Protein AF-A0A1R1PLK4-F1 (afdb_monomer_lite)

Sequence (154 aa):
MLGYDIKWASFNVIEVMALASYEEKRIGYLAAIQSFHEETEVLMLTTNLFRKDLMSRDVMEVSLALEGLNELMTRDLGLDLIEDILRVSKHEFGFIRKKAIFVLYKLLKKSNEVASRVIPILKERLGDDDNGNFIESLLFCFYNTFIKVSIHFQ

Radius of gyration: 15.93 Å; chains: 1; bounding box: 36×42×46 Å

Secondary structure (DSSP, 8-state):
--S---GGGHHHHHHHHTSS-HHHHHHHHHHHHHH--TT-GGGGGHHHHHHHHHT-S-HHHHHHHHHHHHHH--HHHHHHTHHHHHHHTT-SSHHHHHHHHHHHHHHHHH-GGGHHHHHHHHHHHHT-GGGHHHHHHHHHHHHHHHHHHTTS--

Organism: Zancudomyces culisetae (NCBI:txid1213189)

Foldseek 3Di:
DPPDQDLVCLVVLLVQCQDPDLVSVLVSLVCCLVHDDLPNPCLVVCLVSLLVQLPDPDPSSVVSSLVSCLRRPDQVSCVSCVVSLLVQCPDPDPVSVLSSLSSLVSNCVRDVVCVVPNVVSNVVVVPDPVCPCSVVVVVVVVVVVVVVVVVVPD

InterPro domains:
  IPR002553 Clathrin/coatomer adaptor, adaptin-like, N-terminal [PF01602] (1-131)
  IPR011989 Armadillo-like helical [G3DSA:1.25.10.10] (1-145)
  IPR016024 Armadillo-type fold [SSF48371] (1-143)
  IPR017105 Adaptor protein complex AP-3, delta subunit [PTHR22781] (1-131)

pLDDT: mean 81.31, std 17.28, range [31.59, 95.69]

Structure (mmCIF, N/CA/C/O backbone):
data_AF-A0A1R1PLK4-F1
#
_entry.id   AF-A0A1R1PLK4-F1
#
loop_
_atom_site.group_PDB
_atom_site.id
_atom_site.type_symbol
_atom_site.label_atom_id
_atom_site.label_alt_id
_atom_site.label_comp_id
_atom_site.label_asym_id
_atom_site.label_entity_id
_atom_site.label_seq_id
_atom_site.pdbx_PDB_ins_code
_atom_site.Cartn_x
_atom_site.Cartn_y
_atom_site.Cartn_z
_atom_site.occupancy
_atom_site.B_iso_or_equiv
_atom_site.auth_seq_id
_atom_site.auth_comp_id
_atom_site.auth_asym_id
_atom_site.auth_atom_id
_atom_site.pdbx_PDB_model_num
ATOM 1 N N . MET A 1 1 ? 13.579 13.307 -11.983 1.00 58.12 1 MET A N 1
ATOM 2 C CA . MET A 1 1 ? 13.885 12.463 -13.161 1.00 58.12 1 MET A CA 1
ATOM 3 C C . MET A 1 1 ? 14.215 13.359 -14.344 1.00 58.12 1 MET A C 1
ATOM 5 O O . MET A 1 1 ? 13.689 14.460 -14.396 1.00 58.12 1 MET A O 1
ATOM 9 N N . LEU A 1 2 ? 15.057 12.902 -15.276 1.00 79.00 2 LEU A N 1
ATOM 10 C CA . LEU A 1 2 ? 15.531 13.661 -16.450 1.00 79.00 2 LEU A CA 1
ATOM 11 C C . LEU A 1 2 ? 14.437 13.986 -17.500 1.00 79.00 2 LEU A C 1
ATOM 13 O O . LEU A 1 2 ? 14.758 14.486 -18.569 1.00 79.00 2 LEU A O 1
ATOM 17 N N . GLY A 1 3 ? 13.162 13.698 -17.211 1.00 80.50 3 GLY A N 1
ATOM 18 C CA . GLY A 1 3 ? 12.023 14.005 -18.085 1.00 80.50 3 GLY A CA 1
ATOM 19 C C . GLY A 1 3 ? 11.779 13.007 -19.221 1.00 80.50 3 GLY A C 1
ATOM 20 O O . GLY A 1 3 ? 10.871 13.216 -20.016 1.00 80.50 3 GLY A O 1
ATOM 21 N N . TYR A 1 4 ? 12.561 11.928 -19.303 1.00 83.38 4 TYR A N 1
ATOM 22 C CA . TYR A 1 4 ? 12.358 10.875 -20.299 1.00 83.38 4 TYR A CA 1
ATOM 23 C C . TYR A 1 4 ? 11.187 9.959 -19.936 1.00 83.38 4 TYR A C 1
ATOM 25 O O . TYR A 1 4 ? 11.003 9.621 -18.765 1.00 83.38 4 TYR A O 1
ATOM 33 N N . ASP A 1 5 ? 10.444 9.520 -20.954 1.00 83.06 5 ASP A N 1
ATOM 34 C CA . ASP A 1 5 ? 9.407 8.499 -20.807 1.00 83.06 5 ASP A CA 1
ATOM 35 C C . ASP A 1 5 ? 10.043 7.128 -20.523 1.00 83.06 5 ASP A C 1
ATOM 37 O O . ASP A 1 5 ? 10.939 6.669 -21.237 1.00 83.06 5 ASP A O 1
ATOM 41 N N . ILE A 1 6 ? 9.576 6.480 -19.458 1.00 85.25 6 ILE A N 1
ATOM 42 C CA . ILE A 1 6 ? 10.063 5.184 -18.975 1.00 85.25 6 ILE A CA 1
ATOM 43 C C . ILE A 1 6 ? 8.967 4.116 -18.938 1.00 85.25 6 ILE A C 1
ATOM 45 O O . ILE A 1 6 ? 9.172 3.061 -18.341 1.00 85.25 6 ILE A O 1
ATOM 49 N N . LYS A 1 7 ? 7.829 4.332 -19.613 1.00 85.44 7 LYS A N 1
ATOM 50 C CA . LYS A 1 7 ? 6.742 3.337 -19.718 1.00 85.44 7 LYS A CA 1
ATOM 51 C C . LYS A 1 7 ? 7.214 1.967 -20.215 1.00 85.44 7 LYS A C 1
ATOM 53 O O . LYS A 1 7 ? 6.686 0.942 -19.800 1.00 85.44 7 LYS A O 1
ATOM 58 N N . TRP A 1 8 ? 8.248 1.929 -21.059 1.00 88.38 8 TRP A N 1
ATOM 59 C CA . TRP A 1 8 ? 8.841 0.678 -21.550 1.00 88.38 8 TRP A CA 1
ATOM 60 C C . TRP A 1 8 ? 9.417 -0.202 -20.426 1.00 88.38 8 TRP A C 1
ATOM 62 O O . TRP A 1 8 ? 9.501 -1.419 -20.575 1.00 88.38 8 TRP A O 1
ATOM 72 N N . ALA A 1 9 ? 9.807 0.394 -19.296 1.00 90.12 9 ALA A N 1
ATOM 73 C CA . ALA A 1 9 ? 10.399 -0.310 -18.166 1.00 90.12 9 ALA A CA 1
ATOM 74 C C . ALA A 1 9 ? 9.363 -0.763 -17.125 1.00 90.12 9 ALA A C 1
ATOM 76 O O . ALA A 1 9 ? 9.731 -1.475 -16.191 1.00 90.12 9 ALA A O 1
ATOM 77 N N . SER A 1 10 ? 8.083 -0.395 -17.269 1.00 89.38 10 SER A N 1
ATOM 78 C CA . SER A 1 10 ? 7.073 -0.623 -16.231 1.00 89.38 10 SER A CA 1
ATOM 79 C C . SER A 1 10 ? 6.902 -2.098 -15.861 1.00 89.38 10 SER A C 1
ATOM 81 O O . SER A 1 10 ? 6.706 -2.409 -14.691 1.00 89.38 10 SER A O 1
ATOM 83 N N . PHE A 1 11 ? 7.046 -3.018 -16.818 1.00 91.56 11 PHE A N 1
ATOM 84 C CA . PHE A 1 11 ? 6.985 -4.453 -16.528 1.00 91.56 11 PHE A CA 1
ATOM 85 C C . PHE A 1 11 ? 8.195 -4.942 -15.719 1.00 91.56 11 PHE A C 1
ATOM 87 O O . PHE A 1 11 ? 8.020 -5.605 -14.701 1.00 91.56 11 PHE A O 1
ATOM 94 N N . ASN A 1 12 ? 9.410 -4.530 -16.099 1.00 92.62 12 ASN A N 1
ATOM 95 C CA . ASN A 1 12 ? 10.632 -4.873 -15.361 1.00 92.62 12 ASN A CA 1
ATOM 96 C C . ASN A 1 12 ? 10.579 -4.356 -13.912 1.00 92.62 12 ASN A C 1
ATOM 98 O O . ASN A 1 12 ? 11.047 -5.019 -12.992 1.00 92.62 12 ASN A O 1
ATOM 102 N N . VAL A 1 13 ? 9.973 -3.184 -13.682 1.00 92.69 13 VAL A N 1
ATOM 103 C CA . VAL A 1 13 ? 9.759 -2.653 -12.325 1.00 92.69 13 VAL A CA 1
ATOM 104 C C . VAL A 1 13 ? 8.890 -3.601 -11.492 1.00 92.69 13 VAL A C 1
ATOM 106 O O . VAL A 1 13 ? 9.231 -3.886 -10.346 1.00 92.69 13 VAL A O 1
ATOM 109 N N . ILE A 1 14 ? 7.808 -4.132 -12.066 1.00 92.88 14 ILE A N 1
ATOM 110 C CA . ILE A 1 14 ? 6.925 -5.097 -11.390 1.00 92.88 14 ILE A CA 1
ATOM 111 C C . ILE A 1 14 ? 7.658 -6.408 -11.104 1.00 92.88 14 ILE A C 1
ATOM 113 O O . ILE A 1 14 ? 7.501 -6.967 -10.020 1.00 92.88 14 ILE A O 1
ATOM 117 N N . GLU A 1 15 ? 8.482 -6.889 -12.036 1.00 93.56 15 GLU A N 1
ATOM 118 C CA . GLU A 1 15 ? 9.301 -8.084 -11.809 1.00 93.56 15 GLU A CA 1
ATOM 119 C C . GLU A 1 15 ? 10.246 -7.893 -10.621 1.00 93.56 15 GLU A C 1
ATOM 121 O O . GLU A 1 15 ? 10.311 -8.761 -9.752 1.00 93.56 15 GLU A O 1
ATOM 126 N N . VAL A 1 16 ? 10.903 -6.732 -10.522 1.00 93.38 16 VAL A N 1
ATOM 127 C CA . V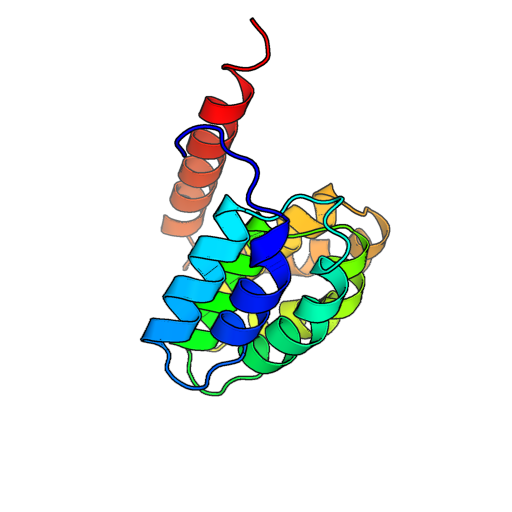AL A 1 16 ? 11.780 -6.400 -9.389 1.00 93.38 16 VAL A CA 1
ATOM 128 C C . VAL A 1 16 ? 10.993 -6.298 -8.077 1.00 93.38 16 VAL A C 1
ATOM 130 O O . VAL A 1 16 ? 11.455 -6.788 -7.049 1.00 93.38 16 VAL A O 1
ATOM 133 N N . MET A 1 17 ? 9.779 -5.734 -8.092 1.00 92.12 17 MET A N 1
ATOM 134 C CA . MET A 1 17 ? 8.889 -5.727 -6.918 1.00 92.12 17 MET A CA 1
ATOM 135 C C . MET A 1 17 ? 8.506 -7.141 -6.456 1.00 92.12 17 MET A C 1
ATOM 137 O O . MET A 1 17 ? 8.276 -7.361 -5.268 1.00 92.12 17 MET A O 1
ATOM 141 N N . ALA A 1 18 ? 8.428 -8.104 -7.376 1.00 92.88 18 ALA A N 1
ATOM 142 C CA . ALA A 1 18 ? 8.026 -9.477 -7.085 1.00 92.88 18 ALA A CA 1
ATOM 143 C C . ALA A 1 18 ? 9.155 -10.355 -6.511 1.00 92.88 18 ALA A C 1
ATOM 145 O O . ALA A 1 18 ? 8.880 -11.475 -6.058 1.00 92.88 18 ALA A O 1
ATOM 146 N N . LEU A 1 19 ? 10.402 -9.867 -6.515 1.00 93.75 19 LEU A N 1
ATOM 147 C CA . LEU A 1 19 ? 11.566 -10.588 -6.000 1.00 93.75 19 LEU A CA 1
ATOM 148 C C . LEU A 1 19 ? 11.463 -10.846 -4.488 1.00 93.75 19 LEU A C 1
ATOM 150 O O . LEU A 1 19 ? 10.752 -10.168 -3.745 1.00 93.75 19 LEU A O 1
ATOM 154 N N . ALA A 1 20 ? 12.170 -11.880 -4.027 1.00 90.81 20 ALA A N 1
ATOM 155 C CA . ALA A 1 20 ? 12.159 -12.296 -2.624 1.00 90.81 20 ALA A CA 1
ATOM 156 C C . ALA A 1 20 ? 13.134 -11.495 -1.743 1.00 90.81 20 ALA A C 1
ATOM 158 O O . ALA A 1 20 ? 12.973 -11.476 -0.527 1.00 90.81 20 ALA A O 1
ATOM 159 N N . SER A 1 21 ? 14.149 -10.856 -2.334 1.00 93.50 21 SER A N 1
ATOM 160 C CA . SER A 1 21 ? 15.101 -10.032 -1.591 1.00 93.50 21 SER A CA 1
ATOM 161 C C . SER A 1 21 ? 14.458 -8.709 -1.188 1.00 93.50 21 SER A C 1
ATOM 163 O O . SER A 1 21 ? 13.977 -7.965 -2.045 1.00 93.50 21 SER A O 1
ATOM 165 N N . TYR A 1 22 ? 14.496 -8.382 0.105 1.00 91.69 22 TYR A N 1
ATOM 166 C CA . TYR A 1 22 ? 13.975 -7.115 0.621 1.00 91.69 22 TYR A CA 1
ATOM 167 C C . TYR A 1 22 ? 14.625 -5.896 -0.052 1.00 91.69 22 TYR A C 1
ATOM 169 O O . TYR A 1 22 ? 13.932 -4.941 -0.394 1.00 91.69 22 TYR A O 1
ATOM 177 N N . GLU A 1 23 ? 15.939 -5.933 -0.290 1.00 93.44 23 GLU A N 1
ATOM 178 C CA . GLU A 1 23 ? 16.668 -4.813 -0.902 1.00 93.44 23 GLU A CA 1
ATOM 179 C C . GLU A 1 23 ? 16.222 -4.559 -2.347 1.00 93.44 23 GLU A C 1
ATOM 181 O O . GLU A 1 23 ? 15.974 -3.418 -2.741 1.00 93.44 23 GLU A O 1
ATOM 186 N N . GLU A 1 24 ? 16.052 -5.626 -3.129 1.00 93.56 24 GLU A N 1
ATOM 187 C CA . GLU A 1 24 ? 15.583 -5.535 -4.515 1.00 93.56 24 GLU A CA 1
ATOM 188 C C . GLU A 1 24 ? 14.130 -5.070 -4.556 1.00 93.56 24 GLU A C 1
ATOM 190 O O . GLU A 1 24 ? 13.792 -4.130 -5.276 1.00 93.56 24 GLU A O 1
ATOM 195 N N . LYS A 1 25 ? 13.288 -5.650 -3.697 1.00 93.12 25 LYS A N 1
ATOM 196 C CA . LYS A 1 25 ? 11.891 -5.258 -3.536 1.00 93.12 25 LYS A CA 1
ATOM 197 C C . LYS A 1 25 ? 11.775 -3.777 -3.176 1.00 93.12 25 LYS A C 1
ATOM 199 O O . LYS A 1 25 ? 10.991 -3.059 -3.792 1.00 93.12 25 LYS A O 1
ATOM 204 N N . ARG A 1 26 ? 12.597 -3.277 -2.249 1.00 92.38 26 ARG A N 1
ATOM 205 C CA . ARG A 1 26 ? 12.645 -1.857 -1.863 1.00 92.38 26 ARG A CA 1
ATOM 206 C C . ARG A 1 26 ? 12.982 -0.948 -3.043 1.00 92.38 26 ARG A C 1
ATOM 208 O O . ARG A 1 26 ? 12.355 0.101 -3.194 1.00 92.38 26 ARG A O 1
ATOM 215 N N . ILE A 1 27 ? 13.925 -1.349 -3.894 1.00 93.44 27 ILE A N 1
ATOM 216 C CA . ILE A 1 27 ? 14.242 -0.629 -5.134 1.00 93.44 27 ILE A CA 1
ATOM 217 C C . ILE A 1 27 ? 13.054 -0.676 -6.103 1.00 93.44 27 ILE A C 1
ATOM 219 O O . ILE A 1 27 ? 12.700 0.359 -6.665 1.00 93.44 27 ILE A O 1
ATOM 223 N N . GLY A 1 28 ? 12.403 -1.832 -6.255 1.00 92.75 28 GLY A N 1
ATOM 224 C CA . GLY A 1 28 ? 11.215 -2.005 -7.092 1.00 92.75 28 GLY A CA 1
ATOM 225 C C . GLY A 1 28 ? 10.060 -1.098 -6.669 1.00 92.75 28 GLY A C 1
ATOM 226 O O . GLY A 1 28 ? 9.520 -0.366 -7.496 1.00 92.75 28 GLY A O 1
ATOM 227 N N . TYR A 1 29 ? 9.732 -1.067 -5.375 1.00 91.88 29 TYR A N 1
ATOM 228 C CA . TYR A 1 29 ? 8.700 -0.180 -4.832 1.00 91.88 29 TYR A CA 1
ATOM 229 C C . TYR A 1 29 ? 9.041 1.293 -5.056 1.00 91.88 29 TYR A C 1
ATOM 231 O O . TYR A 1 29 ? 8.185 2.057 -5.493 1.00 91.88 29 TYR A O 1
ATOM 239 N N . LEU A 1 30 ? 10.292 1.702 -4.825 1.00 89.81 30 LEU A N 1
ATOM 240 C CA . LEU A 1 30 ? 10.709 3.076 -5.097 1.00 89.81 30 LEU A CA 1
ATOM 241 C C . LEU A 1 30 ? 10.591 3.416 -6.589 1.00 89.81 30 LEU A C 1
ATOM 243 O O . LEU A 1 30 ? 10.072 4.475 -6.934 1.00 89.81 30 LEU A O 1
ATOM 247 N N . ALA A 1 31 ? 11.040 2.523 -7.471 1.00 90.75 31 ALA A N 1
ATOM 248 C CA . ALA A 1 31 ? 10.931 2.704 -8.912 1.00 90.75 31 ALA A CA 1
ATOM 249 C C . ALA A 1 31 ? 9.465 2.828 -9.348 1.00 90.75 31 ALA A C 1
ATOM 251 O O . ALA A 1 31 ? 9.145 3.722 -10.131 1.00 90.75 31 ALA A O 1
ATOM 252 N N . ALA A 1 32 ? 8.569 2.010 -8.793 1.00 90.62 32 ALA A N 1
ATOM 253 C CA . ALA A 1 32 ? 7.137 2.095 -9.050 1.00 90.62 32 ALA A CA 1
ATOM 254 C C . ALA A 1 32 ? 6.563 3.445 -8.599 1.00 90.62 32 ALA A C 1
ATOM 256 O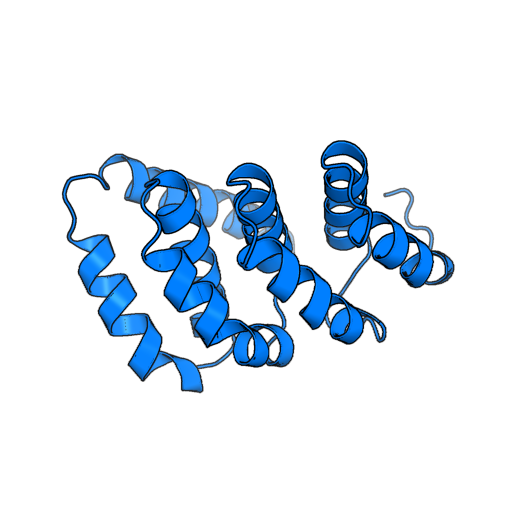 O . ALA A 1 32 ? 5.930 4.121 -9.399 1.00 90.62 32 ALA A O 1
ATOM 257 N N . ILE A 1 33 ? 6.870 3.907 -7.381 1.00 89.75 33 ILE A N 1
ATOM 258 C CA . ILE A 1 33 ? 6.426 5.219 -6.868 1.00 89.75 33 ILE A CA 1
ATOM 259 C C . ILE A 1 33 ? 6.854 6.374 -7.785 1.00 89.75 33 ILE A C 1
ATOM 261 O O . ILE A 1 33 ? 6.124 7.350 -7.933 1.00 89.75 33 ILE A O 1
ATOM 265 N N . GLN A 1 34 ? 8.044 6.293 -8.386 1.00 87.62 34 GLN A N 1
ATOM 266 C CA . GLN A 1 34 ? 8.554 7.354 -9.259 1.00 87.62 34 GLN A CA 1
ATOM 267 C C . GLN A 1 34 ? 8.039 7.274 -10.700 1.00 87.62 34 GLN A C 1
ATOM 269 O O . GLN A 1 34 ? 8.023 8.295 -11.384 1.00 87.62 34 GLN A O 1
ATOM 274 N N . SER A 1 35 ? 7.690 6.079 -11.179 1.00 87.12 35 SER A N 1
ATOM 275 C CA . SER A 1 35 ? 7.401 5.829 -12.597 1.00 87.12 35 SER A CA 1
ATOM 276 C C . SER A 1 35 ? 5.930 5.581 -12.901 1.00 87.12 35 SER A C 1
ATOM 278 O O . SER A 1 35 ? 5.509 5.793 -14.036 1.00 87.12 35 SER A O 1
ATOM 280 N N . PHE A 1 36 ? 5.151 5.109 -11.926 1.00 88.06 36 PHE A N 1
ATOM 281 C CA . PHE A 1 36 ? 3.754 4.753 -12.133 1.00 88.06 36 PHE A CA 1
ATOM 282 C C . PHE A 1 36 ? 2.840 5.931 -11.814 1.00 88.06 36 PHE A C 1
ATOM 284 O O . PHE A 1 36 ? 3.037 6.705 -10.878 1.00 88.06 36 PHE A O 1
ATOM 291 N N . HIS A 1 37 ? 1.789 6.016 -12.612 1.00 84.44 37 HIS A N 1
ATOM 292 C CA . HIS A 1 37 ? 0.683 6.952 -12.487 1.00 84.44 37 HIS A CA 1
ATOM 293 C C . HIS A 1 37 ? -0.636 6.176 -12.435 1.00 84.44 37 HIS A C 1
ATOM 295 O O . HIS A 1 37 ? -0.674 4.997 -12.782 1.00 84.44 37 HIS A O 1
ATOM 301 N N . GLU A 1 38 ? -1.731 6.829 -12.047 1.00 79.81 38 GLU A N 1
ATOM 302 C CA . GLU A 1 38 ? -3.042 6.168 -11.917 1.00 79.81 38 GLU A CA 1
ATOM 303 C C . GLU A 1 38 ? -3.532 5.531 -13.232 1.00 79.81 38 GLU A C 1
ATOM 305 O O . GLU A 1 38 ? -4.239 4.532 -13.202 1.00 79.81 38 GLU A O 1
ATOM 310 N N . GLU A 1 39 ? -3.091 6.055 -14.380 1.00 79.94 39 GLU A N 1
ATOM 311 C CA . GLU A 1 39 ? -3.405 5.551 -15.727 1.00 79.94 39 GLU A CA 1
ATOM 312 C C . GLU A 1 39 ? -2.453 4.441 -16.210 1.00 79.94 39 GLU A C 1
ATOM 314 O O . GLU A 1 39 ? -2.516 4.004 -17.357 1.00 79.94 39 GLU A O 1
ATOM 319 N N . THR A 1 40 ? -1.520 3.995 -15.366 1.00 82.12 40 THR A N 1
ATOM 320 C CA . THR A 1 40 ? -0.551 2.963 -15.751 1.00 82.12 40 THR A CA 1
ATOM 321 C C . THR A 1 40 ? -1.261 1.623 -15.895 1.00 82.12 40 THR A C 1
ATOM 323 O O . THR A 1 40 ? -1.682 1.034 -14.904 1.00 82.12 40 THR A O 1
ATOM 326 N N . GLU A 1 41 ? -1.348 1.113 -17.124 1.00 77.62 41 GLU A N 1
ATOM 327 C CA . GLU A 1 41 ? -2.088 -0.116 -17.461 1.00 77.62 41 GLU A CA 1
ATOM 328 C C . GLU A 1 41 ? -1.674 -1.322 -16.606 1.00 77.62 41 GLU A C 1
ATOM 330 O O . GLU A 1 41 ? -2.497 -2.156 -16.229 1.00 77.62 41 GLU A O 1
ATOM 335 N N . VAL A 1 42 ? -0.391 -1.395 -16.248 1.00 83.25 42 VAL A N 1
ATOM 336 C CA . VAL A 1 42 ? 0.164 -2.512 -15.477 1.00 83.25 42 VAL A CA 1
A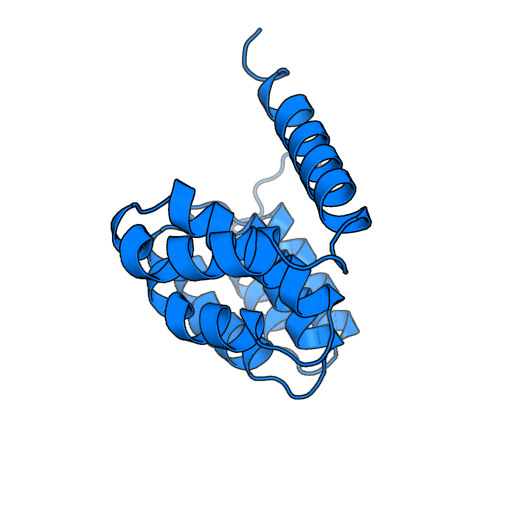TOM 337 C C . VAL A 1 42 ? -0.067 -2.401 -13.967 1.00 83.25 42 VAL A C 1
ATOM 339 O O . VAL A 1 42 ? 0.245 -3.342 -13.239 1.00 83.25 42 VAL A O 1
ATOM 342 N N . LEU A 1 43 ? -0.641 -1.299 -13.467 1.00 83.62 43 LEU A N 1
ATOM 343 C CA . LEU A 1 43 ? -0.842 -1.080 -12.031 1.00 83.62 43 LEU A CA 1
ATOM 344 C C . LEU A 1 43 ? -1.718 -2.176 -11.406 1.00 83.62 43 LEU A C 1
ATOM 346 O O . LEU A 1 43 ? -1.433 -2.635 -10.302 1.00 83.62 43 LEU A O 1
ATOM 350 N N . MET A 1 44 ? -2.717 -2.677 -12.134 1.00 84.06 44 MET A N 1
ATOM 351 C CA . MET A 1 44 ? -3.590 -3.759 -11.661 1.00 84.06 44 MET A CA 1
ATOM 352 C C . MET A 1 44 ? -2.832 -5.061 -11.358 1.00 84.06 44 MET A C 1
ATOM 354 O O . MET A 1 44 ? -3.240 -5.813 -10.471 1.00 84.06 44 MET A O 1
ATOM 358 N N . LEU A 1 45 ? -1.701 -5.313 -12.030 1.00 87.62 45 LEU A N 1
ATOM 359 C CA . LEU A 1 45 ? -0.858 -6.490 -11.781 1.00 87.62 45 LEU A CA 1
ATOM 360 C C . LEU A 1 45 ? -0.181 -6.430 -10.404 1.00 87.62 45 LEU A C 1
ATOM 362 O O . LEU A 1 45 ? 0.149 -7.466 -9.826 1.00 87.62 45 LEU A O 1
ATOM 366 N N . THR A 1 46 ? -0.018 -5.227 -9.846 1.00 89.38 46 THR A N 1
ATOM 367 C CA . THR A 1 46 ? 0.609 -5.028 -8.533 1.00 89.38 46 THR A CA 1
ATOM 368 C C . THR A 1 46 ? -0.295 -5.441 -7.372 1.00 89.38 46 THR A C 1
ATOM 370 O O . THR A 1 46 ? 0.212 -5.730 -6.292 1.00 89.38 46 THR A O 1
ATOM 373 N N . THR A 1 47 ? -1.612 -5.564 -7.581 1.00 91.88 47 THR A N 1
ATOM 374 C CA . THR A 1 47 ? -2.595 -5.911 -6.536 1.00 91.88 47 THR A CA 1
ATOM 375 C C . THR A 1 47 ? -2.216 -7.185 -5.783 1.00 91.88 47 THR A C 1
ATOM 377 O O . THR A 1 47 ? -2.234 -7.226 -4.553 1.00 91.88 47 THR A O 1
ATOM 380 N N . ASN A 1 48 ? -1.807 -8.229 -6.508 1.00 91.88 48 ASN A N 1
ATOM 381 C CA . ASN A 1 48 ? -1.405 -9.493 -5.892 1.00 91.88 48 ASN A CA 1
ATOM 382 C C . ASN A 1 48 ? -0.050 -9.400 -5.178 1.00 91.88 48 ASN A C 1
ATOM 384 O O . ASN A 1 48 ? 0.148 -10.098 -4.183 1.00 91.88 48 ASN A O 1
ATOM 388 N N . LEU A 1 49 ? 0.856 -8.534 -5.646 1.00 93.19 49 LEU A N 1
ATOM 389 C CA . LEU A 1 49 ? 2.136 -8.277 -4.981 1.00 93.19 49 LEU A CA 1
ATOM 390 C C . LEU A 1 49 ? 1.910 -7.569 -3.645 1.00 93.19 49 LEU A C 1
ATOM 392 O O . LEU A 1 49 ? 2.358 -8.063 -2.614 1.00 93.19 49 LEU A O 1
ATOM 396 N N . PHE A 1 50 ? 1.108 -6.501 -3.642 1.00 95.19 50 PHE A N 1
ATOM 397 C CA . PHE A 1 50 ? 0.709 -5.815 -2.416 1.00 95.19 50 PHE A CA 1
ATOM 398 C C . PHE A 1 50 ? 0.018 -6.756 -1.437 1.00 95.19 50 PHE A C 1
ATOM 400 O O . PHE A 1 50 ? 0.372 -6.779 -0.262 1.00 95.19 50 PHE A O 1
ATOM 407 N N . ARG A 1 51 ? -0.931 -7.575 -1.907 1.00 94.88 51 ARG A N 1
ATOM 408 C CA . ARG A 1 51 ? -1.607 -8.551 -1.046 1.00 94.88 51 ARG A CA 1
ATOM 409 C C . ARG A 1 51 ? -0.612 -9.522 -0.417 1.00 94.88 51 ARG A C 1
ATOM 411 O O . ARG A 1 51 ? -0.651 -9.731 0.790 1.00 94.88 51 ARG A O 1
ATOM 418 N N . LYS A 1 52 ? 0.303 -10.087 -1.207 1.00 95.06 52 LYS A N 1
ATOM 419 C CA . LYS A 1 52 ? 1.348 -10.989 -0.705 1.00 95.06 52 LYS A CA 1
ATOM 420 C C . LYS A 1 52 ? 2.210 -10.308 0.362 1.00 95.06 52 LYS A C 1
ATOM 422 O O . LYS A 1 5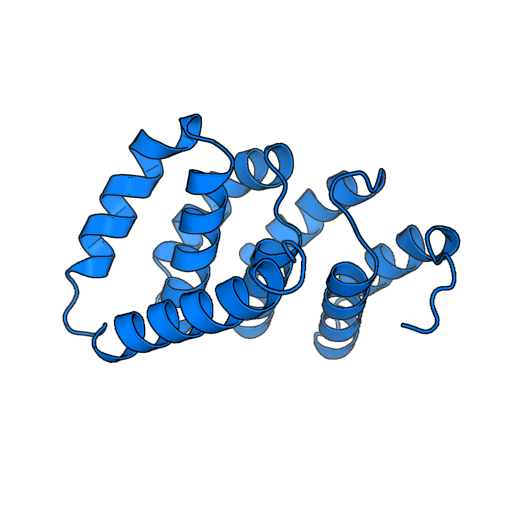2 ? 2.416 -10.892 1.422 1.00 95.06 52 LYS A O 1
ATOM 427 N N . ASP A 1 53 ? 2.668 -9.088 0.102 1.00 94.69 53 ASP A N 1
ATOM 428 C CA . ASP A 1 53 ? 3.584 -8.377 0.997 1.00 94.69 53 ASP A CA 1
ATOM 429 C C . ASP A 1 53 ? 2.887 -7.877 2.275 1.00 94.69 53 ASP A C 1
ATOM 431 O O . ASP A 1 53 ? 3.452 -7.980 3.360 1.00 94.69 53 ASP A O 1
ATOM 435 N N . LEU A 1 54 ? 1.620 -7.447 2.201 1.00 95.56 54 LEU A N 1
ATOM 436 C CA . LEU A 1 54 ? 0.798 -7.124 3.380 1.00 95.56 54 LEU A CA 1
ATOM 437 C C . LEU A 1 54 ? 0.517 -8.355 4.254 1.00 95.56 54 LEU A C 1
ATOM 439 O O . LEU A 1 54 ? 0.284 -8.227 5.458 1.00 95.56 54 LEU A O 1
ATOM 443 N N . MET A 1 55 ? 0.510 -9.550 3.660 1.00 94.25 55 MET A N 1
ATOM 444 C CA . MET A 1 55 ? 0.344 -10.834 4.348 1.00 94.25 55 MET A CA 1
ATOM 445 C C . MET A 1 55 ? 1.673 -11.432 4.835 1.00 94.25 55 MET A C 1
ATOM 447 O O . MET A 1 55 ? 1.652 -12.508 5.440 1.00 94.25 55 MET A O 1
ATOM 451 N N . SER A 1 56 ? 2.805 -10.759 4.601 1.00 94.19 56 SER A N 1
ATOM 452 C CA . SER A 1 56 ? 4.116 -11.249 5.016 1.00 94.19 56 SER A CA 1
ATOM 453 C C . SER A 1 56 ? 4.247 -11.330 6.538 1.00 94.19 56 SER A C 1
ATOM 455 O O .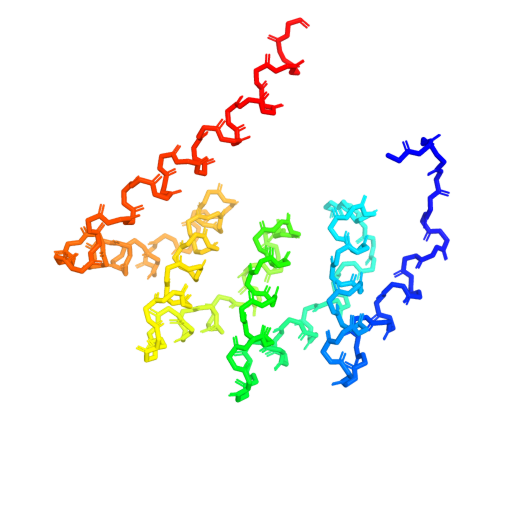 SER A 1 56 ? 3.598 -10.605 7.293 1.00 94.19 56 SER A O 1
ATOM 457 N N . ARG A 1 57 ? 5.106 -12.249 6.991 1.00 92.00 57 ARG A N 1
ATOM 458 C CA . ARG A 1 57 ? 5.539 -12.328 8.394 1.00 92.00 57 ARG A CA 1
ATOM 459 C C . ARG A 1 57 ? 6.643 -11.321 8.698 1.00 92.00 57 ARG A C 1
ATOM 461 O O . ARG A 1 57 ? 6.885 -11.031 9.866 1.00 92.00 57 ARG A O 1
ATOM 468 N N . ASP A 1 58 ? 7.322 -10.826 7.665 1.00 94.00 58 ASP A N 1
ATOM 469 C CA . ASP A 1 58 ? 8.345 -9.807 7.816 1.00 94.00 58 ASP A CA 1
ATOM 470 C C . ASP A 1 58 ? 7.689 -8.428 7.926 1.00 94.00 58 ASP A C 1
ATOM 472 O O . ASP A 1 58 ? 7.057 -7.915 7.000 1.00 94.00 58 ASP A O 1
ATOM 476 N N . VAL A 1 59 ? 7.868 -7.817 9.091 1.00 93.94 59 VAL A N 1
ATOM 477 C CA . VAL A 1 59 ? 7.329 -6.502 9.430 1.00 93.94 59 VAL A CA 1
ATOM 478 C C . VAL A 1 59 ? 7.859 -5.418 8.484 1.00 93.94 59 VAL A C 1
ATOM 480 O O . VAL A 1 59 ? 7.145 -4.459 8.182 1.00 93.94 59 VAL A O 1
ATOM 483 N N . MET A 1 60 ? 9.090 -5.561 7.989 1.00 92.75 60 MET A N 1
ATOM 484 C CA . MET A 1 60 ? 9.703 -4.614 7.059 1.00 92.75 60 MET A CA 1
ATOM 485 C C . MET A 1 60 ? 9.063 -4.701 5.673 1.00 92.75 60 MET A C 1
ATOM 487 O O . MET A 1 60 ? 8.825 -3.664 5.055 1.00 92.75 60 MET A O 1
ATOM 491 N N . GLU A 1 61 ? 8.702 -5.90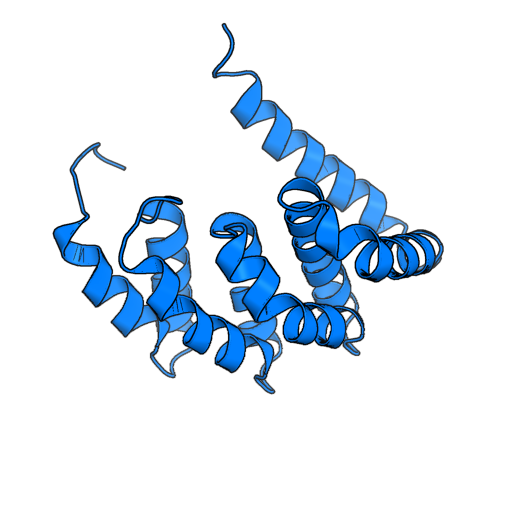0 5.212 1.00 94.44 61 GLU A N 1
ATOM 492 C CA . GLU A 1 61 ? 7.961 -6.075 3.957 1.00 94.44 61 GLU A CA 1
ATOM 493 C C . GLU A 1 61 ? 6.550 -5.488 4.046 1.00 94.44 61 GLU A C 1
ATOM 495 O O . GLU A 1 61 ? 6.139 -4.742 3.157 1.00 94.44 61 GLU A O 1
ATOM 500 N N . VAL A 1 62 ? 5.838 -5.733 5.152 1.00 95.69 62 VAL A N 1
ATOM 501 C CA . VAL A 1 62 ? 4.513 -5.133 5.395 1.00 95.69 62 VAL A CA 1
ATOM 502 C C . VAL A 1 62 ? 4.617 -3.605 5.427 1.00 95.69 62 VAL A C 1
ATOM 504 O O . VAL A 1 62 ? 3.811 -2.899 4.821 1.00 95.69 62 VAL A O 1
ATOM 507 N N . SER A 1 63 ? 5.633 -3.079 6.113 1.00 92.81 63 SER A N 1
ATOM 508 C CA . SER A 1 63 ? 5.931 -1.647 6.186 1.00 92.81 63 SER A CA 1
ATOM 509 C C . SER A 1 63 ? 6.168 -1.030 4.805 1.00 92.81 63 SER A C 1
ATOM 511 O O . SER A 1 63 ? 5.629 0.041 4.520 1.00 92.81 63 SER A O 1
ATOM 513 N N . LEU A 1 64 ? 6.961 -1.695 3.964 1.00 92.44 64 LEU A N 1
ATOM 514 C CA . LEU A 1 64 ? 7.287 -1.260 2.608 1.00 92.44 64 LEU A CA 1
ATOM 515 C C . LEU A 1 64 ? 6.054 -1.285 1.695 1.00 92.44 64 LEU A C 1
ATOM 517 O O . LEU A 1 64 ? 5.805 -0.324 0.969 1.00 92.44 64 LEU A O 1
ATOM 521 N N . ALA A 1 65 ? 5.239 -2.337 1.787 1.00 95.19 65 ALA A N 1
ATOM 522 C CA . ALA A 1 65 ? 3.988 -2.444 1.045 1.00 95.19 65 ALA A CA 1
ATOM 523 C C . ALA A 1 65 ? 3.010 -1.322 1.415 1.00 95.19 65 ALA A C 1
ATOM 525 O O . ALA A 1 65 ? 2.395 -0.731 0.533 1.00 95.19 65 ALA A O 1
ATOM 526 N N . LEU A 1 66 ? 2.892 -0.969 2.700 1.00 93.88 66 LEU A N 1
ATOM 527 C CA . LEU A 1 66 ? 2.054 0.154 3.133 1.00 93.88 66 LEU A CA 1
ATOM 528 C C . LEU A 1 66 ? 2.549 1.505 2.595 1.00 93.88 66 LEU A C 1
ATOM 530 O O . LEU A 1 66 ? 1.727 2.333 2.210 1.00 93.88 66 LEU A O 1
ATOM 534 N N . GLU A 1 67 ? 3.864 1.736 2.549 1.00 91.56 67 GLU A N 1
ATOM 535 C CA . GLU A 1 67 ? 4.443 2.952 1.953 1.00 91.56 67 GLU A CA 1
ATOM 536 C C . GLU A 1 67 ? 4.179 3.023 0.445 1.00 91.56 67 GLU A C 1
ATOM 538 O O . GLU A 1 67 ? 3.689 4.039 -0.050 1.00 91.56 67 GLU A O 1
ATOM 543 N N . GLY A 1 68 ? 4.438 1.931 -0.279 1.00 90.44 68 GLY A N 1
ATOM 544 C CA . GLY A 1 68 ? 4.164 1.843 -1.712 1.00 90.44 68 GLY A CA 1
ATOM 545 C C . GLY A 1 68 ? 2.686 2.032 -2.031 1.00 90.44 68 GLY A C 1
ATOM 546 O O . GLY A 1 68 ? 2.336 2.782 -2.942 1.00 90.44 68 GLY A O 1
ATOM 547 N N . LEU A 1 69 ? 1.812 1.412 -1.238 1.00 92.31 69 LEU A N 1
ATOM 548 C CA . LEU A 1 69 ? 0.371 1.506 -1.408 1.00 92.31 69 LEU A CA 1
ATOM 549 C C . LEU A 1 69 ? -0.118 2.916 -1.093 1.00 92.31 69 LEU A C 1
ATOM 551 O O . LEU A 1 69 ? -0.992 3.416 -1.792 1.00 92.31 69 LEU A O 1
ATOM 555 N N . ASN A 1 70 ? 0.462 3.590 -0.095 1.00 90.38 70 ASN A N 1
ATOM 556 C CA . ASN A 1 70 ? 0.137 4.981 0.184 1.00 90.38 70 ASN A CA 1
ATOM 557 C C . ASN A 1 70 ? 0.392 5.866 -1.033 1.00 90.38 70 ASN A C 1
ATOM 559 O O . ASN A 1 70 ? -0.445 6.703 -1.323 1.00 90.38 70 ASN A O 1
ATOM 563 N N . GLU A 1 71 ? 1.483 5.696 -1.773 1.00 88.88 71 GLU A N 1
ATOM 564 C CA . GLU A 1 71 ? 1.767 6.543 -2.937 1.00 88.88 71 GLU A CA 1
ATOM 565 C C . GLU A 1 71 ? 0.960 6.132 -4.175 1.00 88.88 71 GLU A C 1
ATOM 567 O O . GLU A 1 71 ? 0.314 6.984 -4.787 1.00 88.88 71 GLU A O 1
ATOM 572 N N . LEU A 1 72 ? 0.908 4.833 -4.477 1.00 89.75 72 LEU A N 1
ATOM 573 C CA . LEU A 1 72 ? 0.330 4.272 -5.705 1.00 89.75 72 LEU A CA 1
ATOM 574 C C . LEU A 1 72 ? -1.183 4.002 -5.639 1.00 89.75 72 LEU A C 1
ATOM 576 O O . LEU A 1 72 ? -1.757 3.497 -6.601 1.00 89.75 72 LEU A O 1
ATOM 580 N N . MET A 1 73 ? -1.840 4.322 -4.519 1.00 90.12 73 MET A N 1
ATOM 581 C CA . MET A 1 73 ? -3.264 4.047 -4.299 1.00 90.12 73 MET A CA 1
ATOM 582 C C . MET A 1 73 ? -4.156 4.584 -5.430 1.00 90.12 73 MET A C 1
ATOM 584 O O . MET A 1 73 ? -4.338 5.799 -5.563 1.00 90.12 73 MET A O 1
ATOM 588 N N . THR A 1 74 ? -4.837 3.691 -6.145 1.00 91.44 74 THR A N 1
ATOM 589 C CA . THR A 1 74 ? -6.023 4.003 -6.958 1.00 91.44 74 THR A CA 1
ATOM 590 C C . THR A 1 74 ? -7.295 3.568 -6.236 1.00 91.44 74 THR A C 1
ATOM 592 O O . THR A 1 74 ? -7.243 2.889 -5.208 1.00 91.44 74 THR A O 1
ATOM 595 N N . ARG A 1 75 ? -8.457 4.003 -6.739 1.00 90.50 75 ARG A N 1
ATOM 596 C CA . ARG A 1 75 ? -9.748 3.600 -6.170 1.00 90.50 75 ARG A CA 1
ATOM 597 C C . ARG A 1 75 ? -9.906 2.079 -6.207 1.00 90.50 75 ARG A C 1
ATOM 599 O O . ARG A 1 75 ? -10.196 1.492 -5.171 1.00 90.50 75 ARG A O 1
ATOM 606 N N . ASP A 1 76 ? -9.673 1.474 -7.366 1.00 90.69 76 ASP A N 1
ATOM 607 C CA . ASP A 1 76 ? -9.888 0.040 -7.578 1.00 90.69 76 ASP A CA 1
ATOM 608 C C . ASP A 1 76 ? -8.908 -0.797 -6.748 1.00 90.69 76 ASP A C 1
ATOM 610 O O . ASP A 1 76 ? -9.331 -1.665 -5.987 1.00 90.69 76 ASP A O 1
ATOM 614 N N . LEU A 1 77 ? -7.617 -0.436 -6.761 1.00 91.50 77 LEU A N 1
ATOM 615 C CA . LEU A 1 77 ? -6.588 -1.105 -5.957 1.00 91.50 77 LEU A CA 1
ATOM 616 C C . LEU A 1 77 ? -6.907 -1.066 -4.456 1.00 91.50 77 LEU A C 1
ATOM 618 O O . LEU A 1 77 ? -6.742 -2.056 -3.743 1.00 91.50 77 LEU A O 1
ATOM 622 N N . GLY A 1 78 ? -7.363 0.083 -3.957 1.00 91.31 78 GLY A N 1
ATOM 623 C CA . GLY A 1 78 ? -7.702 0.235 -2.548 1.00 91.31 78 GLY A CA 1
ATOM 624 C C . GLY A 1 78 ? -8.950 -0.537 -2.134 1.00 91.31 78 GLY A C 1
ATOM 625 O O . GLY A 1 78 ? -8.990 -1.071 -1.026 1.00 91.31 78 GLY A O 1
ATOM 626 N N . LEU A 1 79 ? -9.952 -0.623 -3.012 1.00 92.00 79 LEU A N 1
ATOM 627 C CA . LEU A 1 79 ? -11.140 -1.446 -2.785 1.00 92.00 79 LEU A CA 1
ATOM 628 C C . LEU A 1 79 ? -10.787 -2.938 -2.763 1.00 92.00 79 LEU A C 1
ATOM 630 O O . LEU A 1 79 ? -11.254 -3.647 -1.873 1.00 92.00 79 LEU A O 1
ATOM 634 N N . ASP A 1 80 ? -9.904 -3.390 -3.653 1.00 93.06 80 ASP A N 1
ATOM 635 C CA . ASP A 1 80 ? -9.453 -4.785 -3.711 1.00 93.06 80 ASP A CA 1
ATOM 636 C C . ASP A 1 80 ? -8.617 -5.208 -2.490 1.00 93.06 80 ASP A C 1
ATOM 638 O O . ASP A 1 80 ? -8.582 -6.390 -2.134 1.00 93.06 80 ASP A O 1
ATOM 642 N N . LEU A 1 81 ? -7.929 -4.262 -1.845 1.00 94.31 81 LEU A N 1
ATOM 643 C CA . LEU A 1 81 ? -7.028 -4.511 -0.711 1.00 94.31 81 LEU A CA 1
ATOM 644 C C . LEU A 1 81 ? -7.600 -4.077 0.643 1.00 94.31 81 LEU A C 1
ATOM 646 O O . LEU A 1 81 ? -6.912 -4.185 1.659 1.00 94.31 81 LEU A O 1
ATOM 650 N N . ILE A 1 82 ? -8.844 -3.592 0.706 1.00 94.00 82 ILE A N 1
ATOM 651 C CA . ILE A 1 82 ? -9.393 -3.019 1.942 1.00 94.00 82 ILE A CA 1
ATOM 652 C C . ILE A 1 82 ? -9.346 -3.997 3.120 1.00 94.00 82 ILE A C 1
ATOM 654 O O . ILE A 1 82 ? -8.948 -3.604 4.215 1.00 94.00 82 ILE A O 1
ATOM 658 N N . GLU A 1 83 ? -9.699 -5.266 2.911 1.00 94.31 83 GLU A N 1
ATOM 659 C CA . GLU A 1 83 ? -9.666 -6.285 3.970 1.00 94.31 83 GLU A CA 1
ATOM 660 C C . GLU A 1 83 ? -8.249 -6.489 4.513 1.00 94.31 83 GLU A C 1
ATOM 662 O O . GLU A 1 83 ? -8.037 -6.551 5.728 1.00 94.31 83 GLU A O 1
ATOM 667 N N . ASP A 1 84 ? -7.271 -6.530 3.608 1.00 94.94 84 ASP A N 1
ATOM 668 C CA . ASP A 1 84 ? -5.864 -6.721 3.938 1.00 94.94 84 ASP A CA 1
ATOM 669 C C . ASP A 1 84 ? -5.344 -5.534 4.766 1.00 94.94 84 ASP A C 1
ATOM 671 O O . ASP A 1 84 ? -4.722 -5.728 5.814 1.00 94.94 84 ASP A O 1
ATOM 675 N N . ILE A 1 85 ? -5.675 -4.300 4.370 1.00 94.38 85 ILE A N 1
ATOM 676 C CA . ILE A 1 85 ? -5.278 -3.076 5.087 1.00 94.38 85 ILE A CA 1
ATOM 677 C C . ILE A 1 85 ? -5.971 -2.994 6.456 1.00 94.38 85 ILE A C 1
ATOM 679 O O . ILE A 1 85 ? -5.335 -2.659 7.461 1.00 94.38 85 ILE A O 1
ATOM 683 N N . LEU A 1 86 ? -7.263 -3.329 6.534 1.00 93.12 86 LEU A N 1
ATOM 684 C CA . LEU A 1 86 ? -8.018 -3.345 7.789 1.00 93.12 86 LEU A CA 1
ATOM 685 C C . LEU A 1 86 ? -7.423 -4.344 8.785 1.00 93.12 86 LEU A C 1
ATOM 687 O O . LEU A 1 86 ? -7.323 -4.043 9.976 1.00 93.12 86 LEU A O 1
ATOM 691 N N . ARG A 1 87 ? -6.961 -5.504 8.315 1.00 93.75 87 ARG A N 1
ATOM 692 C CA . ARG A 1 87 ? -6.253 -6.485 9.143 1.00 93.75 87 ARG A CA 1
ATOM 693 C C . ARG A 1 87 ? -4.927 -5.922 9.659 1.00 93.75 87 ARG A C 1
ATOM 695 O O . ARG A 1 87 ? -4.655 -6.002 10.856 1.00 93.75 87 ARG A O 1
ATOM 702 N N . VAL A 1 88 ? -4.138 -5.290 8.790 1.00 93.25 88 VAL A N 1
ATOM 703 C CA . VAL A 1 88 ? -2.844 -4.683 9.154 1.00 93.25 88 VAL A CA 1
ATOM 704 C C . VAL A 1 88 ? -3.013 -3.477 10.094 1.00 93.25 88 VAL A C 1
ATOM 706 O O . VAL A 1 88 ? -2.150 -3.217 10.931 1.00 93.25 88 VAL A O 1
ATOM 709 N N . SER A 1 89 ? -4.160 -2.791 10.089 1.00 90.00 89 SER A N 1
ATOM 710 C CA . SER A 1 89 ? -4.453 -1.728 11.071 1.00 90.00 89 SER A CA 1
ATOM 711 C C . SER A 1 89 ? -4.536 -2.218 12.528 1.00 90.00 89 SER A C 1
ATOM 713 O O . SER A 1 89 ? -4.475 -1.417 13.463 1.00 90.00 89 SER A O 1
ATOM 715 N N . LYS A 1 90 ? -4.628 -3.538 12.736 1.00 90.25 90 LYS A N 1
ATOM 716 C CA . LYS A 1 90 ? -4.642 -4.206 14.046 1.00 90.25 90 LYS A CA 1
ATOM 717 C C . LYS A 1 90 ? -3.333 -4.947 14.358 1.00 90.25 90 LYS A C 1
ATOM 719 O O . LYS A 1 90 ? -3.312 -5.775 15.262 1.00 90.25 90 LYS A O 1
ATOM 724 N N . HIS A 1 91 ? -2.253 -4.667 13.626 1.00 91.75 91 HIS A N 1
ATOM 725 C CA . HIS A 1 91 ? -0.947 -5.302 13.831 1.00 91.75 91 HIS A CA 1
ATOM 726 C C . HIS A 1 91 ? -0.391 -5.051 15.246 1.00 91.75 91 HIS A C 1
ATOM 728 O O . HIS A 1 91 ? -0.657 -4.006 15.833 1.00 91.75 91 HIS A O 1
ATOM 734 N N . GLU A 1 92 ? 0.426 -5.960 15.787 1.00 88.94 92 GLU A N 1
ATOM 735 C CA . GLU A 1 92 ? 1.025 -5.833 17.132 1.00 88.94 92 GLU A CA 1
ATOM 736 C C . GLU A 1 92 ? 1.954 -4.605 17.268 1.00 88.94 92 GLU A C 1
ATOM 738 O O . GLU A 1 92 ? 1.898 -3.873 18.258 1.00 88.94 92 GLU A O 1
ATOM 743 N N . PHE A 1 93 ? 2.743 -4.310 16.229 1.00 87.50 93 PHE A N 1
ATOM 744 C CA . PHE A 1 93 ? 3.619 -3.141 16.163 1.00 87.50 93 PHE A CA 1
ATOM 745 C C . PHE A 1 93 ? 2.869 -1.837 15.872 1.00 87.50 93 PHE A C 1
ATOM 747 O O . PHE A 1 93 ? 2.228 -1.673 14.831 1.00 87.50 93 PHE A O 1
ATOM 754 N N . GLY A 1 94 ? 3.040 -0.855 16.762 1.00 84.69 94 GLY A N 1
ATOM 755 C CA . GLY A 1 94 ? 2.402 0.457 16.647 1.00 84.69 94 GLY A CA 1
ATOM 756 C C . GLY A 1 94 ? 2.739 1.198 15.354 1.00 84.69 94 GLY A C 1
ATOM 757 O O . GLY A 1 94 ? 1.841 1.737 14.719 1.00 84.69 94 GLY A O 1
ATOM 758 N N . PHE A 1 95 ? 3.997 1.192 14.904 1.00 82.19 95 PHE A N 1
ATOM 759 C CA . PHE A 1 95 ? 4.387 1.923 13.689 1.00 82.19 95 PHE A CA 1
ATOM 760 C C . PHE A 1 95 ? 3.723 1.379 12.408 1.00 82.19 95 PHE A C 1
ATOM 762 O O . PHE A 1 95 ? 3.405 2.159 11.512 1.00 82.19 95 PHE A O 1
ATOM 769 N N . ILE A 1 96 ? 3.443 0.072 12.342 1.00 90.31 96 ILE A N 1
ATOM 770 C CA . ILE A 1 96 ? 2.691 -0.542 11.236 1.00 90.31 96 ILE A CA 1
ATOM 771 C C . ILE A 1 96 ? 1.235 -0.093 11.268 1.00 90.31 96 ILE A C 1
ATOM 773 O O . ILE A 1 96 ? 0.714 0.359 10.248 1.00 90.31 96 ILE A O 1
ATOM 777 N N . ARG A 1 97 ? 0.592 -0.135 12.446 1.00 89.38 97 ARG A N 1
ATOM 778 C CA . ARG A 1 97 ? -0.780 0.374 12.609 1.00 89.38 97 ARG A CA 1
ATOM 779 C C . ARG A 1 97 ? -0.884 1.826 12.151 1.00 89.38 97 ARG A C 1
ATOM 781 O O . ARG A 1 97 ? -1.805 2.171 11.418 1.00 89.38 97 ARG A O 1
ATOM 788 N N . LYS A 1 98 ? 0.099 2.652 12.525 1.00 84.50 98 LYS A N 1
ATOM 789 C CA . LYS A 1 98 ? 0.186 4.064 12.133 1.00 84.50 98 LYS A CA 1
ATOM 790 C C . LYS A 1 98 ? 0.191 4.227 10.610 1.00 84.50 98 LYS A C 1
ATOM 792 O O . LYS A 1 98 ? -0.624 4.977 10.083 1.00 84.50 98 LYS A O 1
ATOM 797 N N . LYS A 1 99 ? 1.036 3.477 9.897 1.00 88.69 99 LYS A N 1
ATOM 798 C CA . LYS A 1 99 ? 1.077 3.475 8.423 1.00 88.69 99 LYS A CA 1
ATOM 799 C C . LYS A 1 99 ? -0.228 2.982 7.792 1.00 88.69 99 LYS A C 1
ATOM 801 O O . LYS A 1 99 ? -0.730 3.613 6.869 1.00 88.69 99 LYS A O 1
ATOM 806 N N . ALA A 1 100 ? -0.818 1.911 8.318 1.00 91.69 100 ALA A N 1
ATOM 807 C CA . ALA A 1 100 ? -2.090 1.389 7.820 1.00 91.69 100 ALA A CA 1
ATOM 808 C C . ALA A 1 100 ? -3.229 2.412 7.953 1.00 91.69 100 ALA A C 1
ATOM 810 O O . ALA A 1 100 ? -4.041 2.550 7.043 1.00 91.69 100 ALA A O 1
ATOM 811 N N . ILE A 1 101 ? -3.257 3.183 9.042 1.00 89.50 101 ILE A N 1
ATOM 812 C CA . ILE A 1 101 ? -4.232 4.264 9.235 1.00 89.50 101 ILE A CA 1
ATOM 813 C C . ILE A 1 101 ? -4.095 5.348 8.153 1.00 89.50 101 ILE A C 1
ATOM 815 O O . ILE A 1 101 ? -5.112 5.791 7.621 1.00 89.50 101 ILE A O 1
ATOM 819 N N . PHE A 1 102 ? -2.871 5.737 7.773 1.00 87.06 102 PHE A N 1
ATOM 820 C CA . PHE A 1 102 ? -2.657 6.688 6.670 1.00 87.06 102 PHE A CA 1
ATOM 821 C C . PHE A 1 102 ? -3.210 6.163 5.344 1.00 87.06 102 PHE A C 1
ATOM 823 O O . PHE A 1 102 ? -3.926 6.880 4.643 1.00 87.06 102 PHE A O 1
ATOM 830 N N . VAL A 1 103 ? -2.942 4.893 5.040 1.00 91.81 103 VAL A N 1
ATOM 831 C CA . VAL A 1 103 ? -3.448 4.235 3.831 1.00 91.81 103 VAL A CA 1
ATOM 832 C C . VAL A 1 103 ? -4.982 4.200 3.828 1.00 91.81 103 VAL A C 1
ATOM 834 O O . VAL A 1 103 ? -5.602 4.571 2.830 1.00 91.81 103 VAL A O 1
ATOM 837 N N . LEU A 1 104 ? -5.612 3.833 4.951 1.00 90.69 104 LEU A N 1
ATOM 838 C CA . LEU A 1 104 ? -7.073 3.830 5.098 1.00 90.69 104 LEU A CA 1
ATOM 839 C C . LEU A 1 104 ? -7.675 5.231 4.937 1.00 90.69 104 LEU A C 1
ATOM 841 O O . LEU A 1 104 ? -8.718 5.385 4.302 1.00 90.69 104 LEU A O 1
ATOM 845 N N . TYR A 1 105 ? -7.017 6.260 5.471 1.00 88.06 105 TYR A N 1
ATOM 846 C CA . TYR A 1 105 ? -7.438 7.647 5.287 1.00 88.06 105 TYR A CA 1
ATOM 847 C C . TYR A 1 105 ? -7.348 8.084 3.817 1.00 88.06 105 TYR A C 1
ATOM 849 O O . TYR A 1 105 ? -8.290 8.685 3.294 1.00 88.06 105 TYR A O 1
ATOM 857 N N . LYS A 1 106 ? -6.256 7.749 3.113 1.00 88.25 106 LYS A N 1
ATOM 858 C CA . LYS A 1 106 ? -6.125 8.047 1.677 1.00 88.25 106 LYS A CA 1
ATOM 859 C C . LYS A 1 106 ? -7.201 7.327 0.859 1.00 88.25 106 LYS A C 1
ATOM 861 O O . LYS A 1 106 ? -7.784 7.938 -0.036 1.00 88.25 106 LYS A O 1
ATOM 866 N N . LEU A 1 107 ? -7.512 6.074 1.199 1.00 90.75 107 LEU A N 1
ATOM 867 C CA . LEU A 1 107 ? -8.594 5.314 0.572 1.00 90.75 107 LEU A CA 1
ATOM 868 C C . LEU A 1 107 ? -9.963 5.963 0.809 1.00 90.75 107 LEU A C 1
ATOM 870 O O . LEU A 1 107 ? -10.717 6.141 -0.144 1.00 90.75 107 LEU A O 1
ATOM 874 N N . LEU A 1 108 ? -10.254 6.397 2.039 1.00 87.75 108 LEU A N 1
ATOM 875 C CA . LEU A 1 108 ? -11.485 7.119 2.375 1.00 87.75 108 LEU A CA 1
ATOM 876 C C . LEU A 1 108 ? -11.657 8.394 1.536 1.00 87.75 108 LEU A C 1
ATOM 878 O O . LEU A 1 108 ? -12.761 8.708 1.098 1.00 87.75 108 LEU A O 1
ATOM 882 N N . LYS A 1 109 ? -10.561 9.118 1.279 1.00 87.38 109 LYS A N 1
ATOM 883 C CA . LYS A 1 109 ? -10.575 10.312 0.424 1.00 87.38 109 LYS A CA 1
ATOM 884 C C . LYS A 1 109 ? -10.843 9.979 -1.052 1.00 87.38 109 LYS A C 1
ATOM 886 O O . LYS A 1 109 ? -11.397 10.815 -1.758 1.00 87.38 109 LYS A O 1
ATOM 891 N N . LYS A 1 110 ? -10.452 8.786 -1.520 1.00 88.06 110 LYS A N 1
ATOM 892 C CA . LYS A 1 110 ? -10.661 8.324 -2.906 1.00 88.06 110 LYS A CA 1
ATOM 893 C C . LYS A 1 110 ? -12.023 7.666 -3.137 1.00 88.06 110 LYS A C 1
ATOM 895 O O . LYS A 1 110 ? -12.576 7.814 -4.222 1.00 88.06 110 LYS A O 1
ATOM 900 N N . SER A 1 111 ? -12.571 6.955 -2.152 1.00 88.00 111 SER A N 1
ATOM 901 C CA . SER A 1 111 ? -13.905 6.353 -2.229 1.00 88.00 111 SER A CA 1
ATOM 902 C C . SER A 1 111 ? -14.654 6.488 -0.909 1.00 88.00 111 SER A C 1
ATOM 904 O O . SER A 1 111 ? -14.231 5.975 0.124 1.00 88.00 111 SER A O 1
ATOM 906 N N . ASN A 1 112 ? -15.828 7.117 -0.955 1.00 83.75 112 ASN A N 1
ATOM 907 C CA . ASN A 1 112 ? -16.698 7.234 0.214 1.00 83.75 112 ASN A CA 1
ATOM 908 C C . ASN A 1 112 ? -17.456 5.926 0.527 1.00 83.75 112 ASN A C 1
ATOM 910 O O . ASN A 1 112 ? -18.060 5.794 1.587 1.00 83.75 112 ASN A O 1
ATOM 914 N N . GLU A 1 113 ? -17.415 4.930 -0.363 1.00 86.94 113 GLU A N 1
ATOM 915 C CA . GLU A 1 113 ? -18.075 3.628 -0.162 1.00 86.94 113 GLU A CA 1
ATOM 916 C C . GLU A 1 113 ? -17.470 2.857 1.018 1.00 86.94 113 GLU A C 1
ATOM 918 O O . GLU A 1 113 ? -18.157 2.094 1.695 1.00 86.94 113 GLU A O 1
ATOM 923 N N . VAL A 1 114 ? -16.192 3.105 1.318 1.00 85.94 114 VAL A N 1
ATOM 924 C CA . VAL A 1 114 ? -15.476 2.447 2.418 1.00 85.94 114 VAL A CA 1
ATOM 925 C C . VAL A 1 114 ? -15.694 3.130 3.772 1.00 85.94 114 VAL A C 1
ATOM 927 O O . VAL A 1 114 ? -15.246 2.627 4.804 1.00 85.94 114 VAL A O 1
ATOM 930 N N . ALA A 1 115 ? -16.387 4.273 3.799 1.00 81.50 115 ALA A N 1
ATOM 931 C CA . ALA A 1 115 ? -16.490 5.144 4.966 1.00 81.50 115 ALA A CA 1
ATOM 932 C C . ALA A 1 115 ? -17.095 4.463 6.193 1.00 81.50 115 ALA A C 1
ATOM 934 O O . ALA A 1 115 ? -16.562 4.599 7.295 1.00 81.50 115 ALA A O 1
ATOM 935 N N . SER A 1 116 ? -18.158 3.680 6.002 1.00 84.75 116 SER A N 1
ATOM 936 C CA . SER A 1 116 ? -18.830 2.944 7.081 1.00 84.75 116 SER A CA 1
ATOM 937 C C . SER A 1 116 ? -17.895 1.973 7.807 1.00 84.75 116 SER A C 1
ATOM 939 O O . SER A 1 116 ? -18.066 1.724 8.998 1.00 84.75 116 SER A O 1
ATOM 941 N N . ARG A 1 117 ? -16.883 1.459 7.102 1.00 85.81 117 ARG A N 1
ATOM 942 C CA . ARG A 1 117 ? -15.916 0.483 7.606 1.00 85.81 117 ARG A CA 1
ATOM 943 C C . ARG A 1 117 ? -14.681 1.146 8.207 1.00 85.81 117 ARG A C 1
ATOM 945 O O . ARG A 1 117 ? -14.163 0.682 9.217 1.00 85.81 117 ARG A O 1
ATOM 952 N N . VAL A 1 118 ? -14.213 2.229 7.587 1.00 84.56 118 VAL A N 1
ATOM 953 C CA . VAL A 1 118 ? -12.951 2.895 7.935 1.00 84.56 118 VAL A CA 1
ATOM 954 C C . VAL A 1 118 ? -13.116 3.896 9.079 1.00 84.56 118 VAL A C 1
ATOM 956 O O . VAL A 1 118 ? -12.298 3.916 9.996 1.00 84.56 118 VAL A O 1
ATOM 959 N N . ILE A 1 119 ? -14.179 4.708 9.073 1.00 80.00 119 ILE A N 1
ATOM 960 C CA . ILE A 1 119 ? -14.378 5.783 10.061 1.00 80.00 119 ILE A CA 1
ATOM 961 C C . ILE A 1 119 ? -14.377 5.281 11.516 1.00 80.00 119 ILE A C 1
ATOM 963 O O . ILE A 1 119 ? -13.737 5.938 12.340 1.00 80.00 119 ILE A O 1
ATOM 967 N N . PRO A 1 120 ? -15.044 4.163 11.874 1.00 84.94 120 PRO A N 1
ATOM 968 C CA . PRO A 1 120 ? -15.014 3.658 13.247 1.00 84.94 120 PRO A CA 1
ATOM 969 C C . PRO A 1 120 ? -13.591 3.363 13.730 1.00 84.94 120 PRO A C 1
ATOM 971 O O . PRO A 1 120 ? -13.226 3.753 14.834 1.00 84.94 120 PRO A O 1
ATOM 974 N N . ILE A 1 121 ? -12.769 2.764 12.865 1.00 83.81 121 ILE A N 1
ATOM 975 C CA . ILE A 1 121 ? -11.380 2.407 13.170 1.00 83.81 121 ILE A CA 1
ATOM 976 C C . ILE A 1 121 ? -10.524 3.661 13.317 1.00 83.81 121 ILE A C 1
ATOM 978 O O . ILE A 1 121 ? -9.733 3.756 14.249 1.00 83.81 121 ILE A O 1
ATOM 982 N N . LEU A 1 122 ? -10.697 4.649 12.432 1.00 78.75 122 LEU A N 1
ATOM 983 C CA . LEU A 1 122 ? -9.988 5.923 12.559 1.00 78.75 122 LEU A CA 1
ATOM 984 C C . LEU A 1 122 ? -10.318 6.610 13.889 1.00 78.75 122 LEU A C 1
ATOM 986 O O . LEU A 1 122 ? -9.412 7.099 14.553 1.00 78.75 122 LEU A O 1
ATOM 990 N N . LYS A 1 123 ? -11.593 6.624 14.297 1.00 74.00 123 LYS A N 1
ATOM 991 C CA . LYS A 1 123 ? -12.031 7.234 15.562 1.00 74.00 123 LYS A CA 1
ATOM 992 C C . LYS A 1 123 ? -11.477 6.514 16.787 1.00 74.00 123 LYS A C 1
ATOM 994 O O . LYS A 1 123 ? -10.993 7.184 17.689 1.00 74.00 123 LYS A O 1
ATOM 999 N N . GLU A 1 124 ? -11.539 5.184 16.801 1.00 81.31 124 GLU A N 1
ATOM 1000 C CA . GLU A 1 124 ? -10.966 4.358 17.869 1.00 81.31 124 GLU A CA 1
ATOM 1001 C C . GLU A 1 124 ? -9.472 4.657 18.023 1.00 81.31 124 GLU A C 1
ATOM 1003 O O . GLU A 1 124 ? -9.010 5.003 19.103 1.00 81.31 124 GLU A O 1
ATOM 1008 N N . ARG A 1 125 ? -8.730 4.643 16.911 1.00 74.25 125 ARG A N 1
ATOM 1009 C CA . ARG A 1 125 ? -7.282 4.857 16.933 1.00 74.25 125 ARG A CA 1
ATOM 1010 C C . ARG A 1 125 ? -6.885 6.288 17.255 1.00 74.25 125 ARG A C 1
ATOM 1012 O O . ARG A 1 125 ? -5.894 6.483 17.937 1.00 74.25 125 ARG A O 1
ATOM 1019 N N . LEU A 1 126 ? -7.634 7.297 16.823 1.00 66.31 126 LEU A N 1
ATOM 1020 C CA . LEU A 1 126 ? -7.347 8.689 17.187 1.00 66.31 126 LEU A CA 1
ATOM 1021 C C . LEU A 1 126 ? -7.521 8.967 18.692 1.00 66.31 126 LEU A C 1
ATOM 1023 O O . LEU A 1 126 ? -6.989 9.966 19.165 1.00 66.31 126 LEU A O 1
ATOM 1027 N N . GLY A 1 127 ? -8.238 8.108 19.425 1.00 60.81 127 GLY A N 1
ATOM 1028 C CA . GLY A 1 127 ? -8.448 8.225 20.870 1.00 60.81 127 GLY A CA 1
ATOM 1029 C C . GLY A 1 127 ? -7.423 7.502 21.755 1.00 60.81 127 GLY A C 1
ATOM 1030 O O . GLY A 1 127 ? -7.490 7.665 22.967 1.00 60.81 127 GLY A O 1
ATOM 1031 N N . ASP A 1 128 ? -6.499 6.713 21.191 1.00 66.00 128 ASP A N 1
ATOM 1032 C CA . ASP A 1 128 ? -5.487 5.977 21.969 1.00 66.00 128 ASP A CA 1
ATOM 1033 C C . ASP A 1 128 ? -4.357 6.928 22.448 1.00 66.00 128 ASP A C 1
ATOM 1035 O O . ASP A 1 128 ? -3.708 7.572 21.626 1.00 66.00 128 ASP A O 1
ATOM 1039 N N . ASP A 1 129 ? -4.055 6.985 23.755 1.00 55.25 129 ASP A N 1
ATOM 1040 C CA . ASP A 1 129 ? -3.030 7.879 24.353 1.00 55.25 129 ASP A CA 1
ATOM 1041 C C . ASP A 1 129 ? -1.582 7.630 23.852 1.00 55.25 129 ASP A C 1
ATOM 1043 O O . ASP A 1 129 ? -0.745 8.536 23.864 1.00 55.25 129 ASP A O 1
ATOM 1047 N N . ASP A 1 130 ? -1.288 6.446 23.297 1.00 57.16 130 ASP A N 1
ATOM 1048 C CA . ASP A 1 130 ? -0.006 6.104 22.638 1.00 57.16 130 ASP A CA 1
ATOM 1049 C C . ASP A 1 130 ? 0.266 6.914 21.339 1.00 57.16 130 ASP A C 1
ATOM 1051 O O . ASP A 1 130 ? 1.291 6.749 20.653 1.00 57.16 130 ASP A O 1
ATOM 1055 N N . ASN A 1 131 ? -0.662 7.803 20.969 1.00 54.25 131 ASN A N 1
ATOM 1056 C CA . ASN A 1 131 ? -0.671 8.573 19.730 1.00 54.25 131 ASN A CA 1
ATOM 1057 C C . ASN A 1 131 ? -0.280 10.048 19.873 1.00 54.25 131 ASN A C 1
ATOM 1059 O O . ASN A 1 131 ? -0.433 10.797 18.908 1.00 54.25 131 ASN A O 1
ATOM 1063 N N . GLY A 1 132 ? 0.337 10.462 20.984 1.00 50.78 132 GLY A N 1
ATOM 1064 C CA . GLY A 1 132 ? 0.915 11.813 21.111 1.00 50.78 132 GLY A CA 1
ATOM 1065 C C . GLY A 1 132 ? 1.815 12.209 19.922 1.00 50.78 132 GLY A C 1
ATOM 1066 O O . GLY A 1 132 ? 1.672 13.291 19.363 1.00 50.78 132 GLY A O 1
ATOM 1067 N N . ASN A 1 133 ? 2.628 11.271 19.415 1.00 52.84 133 ASN A N 1
ATOM 1068 C CA . ASN A 1 133 ? 3.481 11.470 18.224 1.00 52.84 133 ASN A CA 1
ATOM 1069 C C . ASN A 1 133 ? 2.753 11.232 16.880 1.00 52.84 133 ASN A C 1
ATOM 1071 O O . ASN A 1 133 ? 3.311 11.440 15.799 1.00 52.84 133 ASN A O 1
ATOM 1075 N N . PHE A 1 134 ? 1.522 10.718 16.918 1.00 53.56 134 PHE A N 1
ATOM 1076 C CA . PHE A 1 134 ? 0.705 10.422 15.738 1.00 53.56 134 PHE A CA 1
ATOM 1077 C C . PHE A 1 134 ? 0.113 11.696 15.137 1.00 53.56 134 PHE A C 1
ATOM 1079 O O . PHE A 1 134 ? 0.067 11.821 13.917 1.00 53.56 134 PHE A O 1
ATOM 1086 N N . ILE A 1 135 ? -0.261 12.662 15.982 1.00 53.16 135 ILE A N 1
ATOM 1087 C CA . ILE A 1 135 ? -0.759 13.976 15.557 1.00 53.16 135 ILE A CA 1
ATOM 1088 C C . ILE A 1 135 ? 0.362 14.788 14.893 1.00 53.16 135 ILE A C 1
ATOM 1090 O O . ILE A 1 135 ? 0.121 15.398 13.855 1.00 53.16 135 ILE A O 1
ATOM 1094 N N . GLU A 1 136 ? 1.599 14.727 15.398 1.00 50.22 136 GLU A N 1
ATOM 1095 C CA . GLU A 1 136 ? 2.757 15.356 14.739 1.00 50.22 136 GLU A CA 1
ATOM 1096 C C . GLU A 1 136 ? 3.110 14.691 13.404 1.00 50.22 136 GLU A C 1
ATOM 1098 O O . GLU A 1 136 ? 3.401 15.382 12.433 1.00 50.22 136 GLU A O 1
ATOM 1103 N N . SER A 1 137 ? 3.023 13.359 13.308 1.00 51.19 137 SER A N 1
ATOM 1104 C CA . SER A 1 137 ? 3.247 12.643 12.040 1.00 51.19 137 SER A CA 1
ATOM 1105 C C . SER A 1 137 ? 2.134 12.908 11.020 1.00 51.19 137 SER A C 1
ATOM 1107 O O . SER A 1 137 ? 2.406 13.024 9.824 1.00 51.19 137 SER A O 1
ATOM 1109 N N . LEU A 1 138 ? 0.885 13.048 11.482 1.00 54.72 138 LEU A N 1
ATOM 1110 C CA . LEU A 1 138 ? -0.238 13.524 10.677 1.00 54.72 138 LEU A CA 1
ATOM 1111 C C . LEU A 1 138 ? 0.025 14.952 10.205 1.00 54.72 138 LEU A C 1
ATOM 1113 O O . LEU A 1 138 ? -0.067 15.191 9.009 1.00 54.72 138 LEU A O 1
ATOM 1117 N N . LEU A 1 139 ? 0.424 15.872 11.090 1.00 50.75 139 LEU A N 1
ATOM 1118 C CA . LEU A 1 139 ? 0.776 17.255 10.749 1.00 50.75 139 LEU A CA 1
ATOM 1119 C C . LEU A 1 139 ? 1.961 17.338 9.780 1.00 50.75 139 LEU A C 1
ATOM 1121 O O . LEU A 1 139 ? 1.912 18.142 8.859 1.00 50.75 139 LEU A O 1
ATOM 1125 N N . PHE A 1 140 ? 2.976 16.482 9.909 1.00 47.84 140 PHE A N 1
ATOM 1126 C CA . PHE A 1 140 ? 4.114 16.410 8.986 1.00 47.84 140 PHE A CA 1
ATOM 1127 C C . PHE A 1 140 ? 3.717 15.842 7.612 1.00 47.84 140 PHE A C 1
ATOM 1129 O O . PHE A 1 140 ? 4.169 16.345 6.581 1.00 47.84 140 PHE A O 1
ATOM 1136 N N . CYS A 1 141 ? 2.816 14.851 7.571 1.00 48.34 141 CYS A N 1
ATOM 1137 C CA . CYS A 1 141 ? 2.195 14.373 6.329 1.00 48.34 141 CYS A CA 1
ATOM 1138 C C . CYS A 1 141 ? 1.266 15.423 5.701 1.00 48.34 141 CYS A C 1
ATOM 1140 O O . CYS A 1 141 ? 1.275 15.588 4.478 1.00 48.34 141 CYS A O 1
ATOM 1142 N N . PHE A 1 142 ? 0.510 16.172 6.512 1.00 52.16 142 PHE A N 1
ATOM 1143 C CA . PHE A 1 142 ? -0.260 17.332 6.066 1.00 52.16 142 PHE A CA 1
ATOM 1144 C C . PHE A 1 142 ? 0.685 18.384 5.471 1.00 52.16 142 PHE A C 1
ATOM 1146 O O . PHE A 1 142 ? 0.433 18.823 4.356 1.00 52.16 142 PHE A O 1
ATOM 1153 N N . TYR A 1 143 ? 1.807 18.712 6.126 1.00 43.38 143 TYR A N 1
ATOM 1154 C CA . TYR A 1 143 ? 2.768 19.733 5.682 1.00 43.38 143 TYR A CA 1
ATOM 1155 C C . TYR A 1 143 ? 3.479 19.358 4.372 1.00 43.38 143 TYR A C 1
ATOM 1157 O O . TYR A 1 143 ? 3.552 20.170 3.451 1.00 43.38 143 TYR A O 1
ATOM 1165 N N . ASN A 1 144 ? 3.939 18.110 4.231 1.00 42.25 144 ASN A N 1
ATOM 1166 C CA . ASN A 1 144 ? 4.602 17.654 3.003 1.00 42.25 144 ASN A CA 1
ATOM 1167 C C . ASN A 1 144 ? 3.634 17.473 1.823 1.00 42.25 144 ASN A C 1
ATOM 1169 O O . ASN A 1 144 ? 4.019 17.705 0.675 1.00 42.25 144 ASN A O 1
ATOM 1173 N N . THR A 1 145 ? 2.370 17.122 2.082 1.00 45.59 145 THR A N 1
ATOM 1174 C CA . THR A 1 145 ? 1.341 17.070 1.030 1.00 45.59 145 THR A CA 1
ATOM 1175 C C . THR A 1 145 ? 0.876 18.479 0.632 1.00 45.59 145 THR A C 1
ATOM 1177 O O . THR A 1 145 ? 0.605 18.714 -0.543 1.00 45.59 145 THR A O 1
ATOM 1180 N N . PHE A 1 146 ? 0.846 19.447 1.560 1.00 40.75 146 PHE A N 1
ATOM 1181 C CA . PHE A 1 146 ? 0.485 20.843 1.264 1.00 40.75 146 PHE A CA 1
ATOM 1182 C C . PHE A 1 146 ? 1.556 21.570 0.434 1.00 40.75 146 PHE A C 1
ATOM 1184 O O . PHE A 1 146 ? 1.208 22.284 -0.504 1.00 40.75 146 PHE A O 1
ATOM 1191 N N . ILE A 1 147 ? 2.852 21.340 0.690 1.00 38.47 147 ILE A N 1
ATOM 1192 C CA . ILE A 1 147 ? 3.933 21.994 -0.076 1.00 38.47 147 ILE A CA 1
ATOM 1193 C C . ILE A 1 147 ? 3.962 21.538 -1.546 1.00 38.47 147 ILE A C 1
ATOM 1195 O O . ILE A 1 147 ? 4.262 22.344 -2.425 1.00 38.47 147 ILE A O 1
ATOM 1199 N N . LYS A 1 148 ? 3.576 20.293 -1.859 1.00 37.25 148 LYS A N 1
ATOM 1200 C CA . LYS A 1 148 ? 3.450 19.848 -3.261 1.00 37.25 148 LYS A CA 1
ATOM 1201 C C . LYS A 1 148 ? 2.192 20.367 -3.969 1.00 37.25 148 LYS A C 1
ATOM 1203 O O . LYS A 1 148 ? 2.208 20.474 -5.190 1.00 37.25 148 LYS A O 1
ATOM 1208 N N . VAL A 1 149 ? 1.128 20.714 -3.241 1.00 40.62 149 VAL A N 1
ATOM 1209 C CA . VAL A 1 149 ? -0.123 21.226 -3.837 1.00 40.62 149 VAL A CA 1
ATOM 1210 C C . VAL A 1 149 ? -0.099 22.751 -4.012 1.00 40.62 149 VAL A C 1
ATOM 1212 O O . VAL A 1 149 ? -0.609 23.245 -5.013 1.00 40.62 149 VAL A O 1
ATOM 1215 N N . SER A 1 150 ? 0.566 23.508 -3.131 1.00 31.59 150 SER A N 1
ATOM 1216 C CA . SER A 1 150 ? 0.673 24.974 -3.263 1.00 31.59 150 SER A CA 1
ATOM 1217 C C . SER A 1 150 ? 1.612 25.463 -4.374 1.00 31.59 150 SER A C 1
ATOM 1219 O O . SER A 1 150 ? 1.565 26.641 -4.702 1.00 31.59 150 SER A O 1
ATOM 1221 N N . ILE A 1 151 ? 2.426 24.597 -4.988 1.00 38.31 151 ILE A N 1
ATOM 1222 C CA . ILE A 1 151 ? 3.304 24.975 -6.118 1.00 38.31 151 ILE A CA 1
ATOM 1223 C C . ILE A 1 151 ? 2.626 24.732 -7.482 1.00 38.31 151 ILE A C 1
ATOM 1225 O O . ILE A 1 151 ? 3.104 25.221 -8.498 1.00 38.31 151 ILE A O 1
ATOM 1229 N N . HIS A 1 152 ? 1.482 24.035 -7.526 1.00 33.25 152 HIS A N 1
ATOM 1230 C CA . HIS A 1 152 ? 0.752 23.780 -8.778 1.00 33.25 152 HIS A CA 1
ATOM 1231 C C . HIS A 1 152 ? -0.503 24.650 -8.979 1.00 33.25 152 HIS A C 1
ATOM 1233 O O . HIS A 1 152 ? -1.163 24.532 -10.009 1.00 33.25 152 HIS A O 1
ATOM 1239 N N . PHE A 1 153 ? -0.802 25.538 -8.025 1.00 36.72 153 PHE A N 1
ATOM 1240 C CA . PHE A 1 153 ? -1.803 26.602 -8.145 1.00 36.72 153 PHE A CA 1
ATOM 1241 C C . PHE A 1 153 ? -1.168 27.961 -7.820 1.00 36.72 153 PHE A C 1
ATOM 1243 O O . PHE A 1 153 ? -1.517 28.609 -6.833 1.00 36.72 153 PHE A O 1
ATOM 1250 N N . GLN A 1 154 ? -0.223 28.382 -8.659 1.00 36.06 154 GLN A N 1
ATOM 1251 C CA . GLN A 1 154 ? 0.083 29.792 -8.886 1.00 36.06 154 GLN A CA 1
ATOM 1252 C C . GLN A 1 154 ? 0.533 29.995 -10.331 1.00 36.06 154 GLN A C 1
ATOM 1254 O O . GLN A 1 154 ? 1.230 29.096 -10.852 1.00 36.06 154 GLN A O 1
#